Protein AF-A0A5J9T141-F1 (afdb_monomer)

Radius of gyration: 22.14 Å; Cα contacts (8 Å, |Δi|>4): 37; chains: 1; bounding box: 44×21×62 Å

InterPro domains:
  IPR026055 Fatty acyl-CoA reductase [PTHR11011] (2-103)
  IPR033640 Fatty acyl-CoA reductase, C-terminal [PF03015] (5-103)
  IPR033640 Fatty acyl-CoA reductase, C-terminal [cd09071] (3-101)

Structure (mmCIF, N/CA/C/O backbone):
data_AF-A0A5J9T141-F1
#
_entry.id   AF-A0A5J9T141-F1
#
loop_
_atom_site.group_PDB
_atom_site.id
_atom_site.type_symbol
_atom_site.label_atom_id
_atom_site.label_alt_id
_atom_s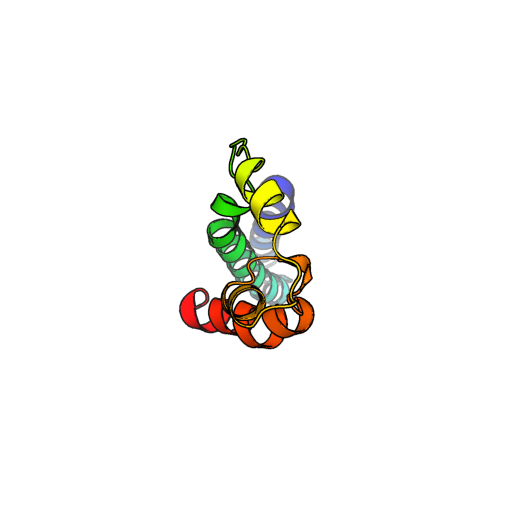ite.label_comp_id
_atom_site.label_asym_id
_atom_site.label_entity_id
_atom_site.label_seq_id
_atom_site.pdbx_PDB_ins_code
_atom_site.Cartn_x
_atom_site.Cartn_y
_atom_site.Cartn_z
_atom_site.occupancy
_atom_site.B_iso_or_equiv
_atom_site.auth_seq_id
_atom_site.auth_comp_id
_atom_site.auth_asym_id
_atom_site.auth_atom_id
_atom_site.pdbx_PDB_model_num
ATOM 1 N N . MET A 1 1 ? 12.930 2.093 -5.731 1.00 73.50 1 MET A N 1
ATOM 2 C CA . MET A 1 1 ? 12.137 2.076 -6.981 1.00 73.50 1 MET A CA 1
ATOM 3 C C . MET A 1 1 ? 12.825 2.757 -8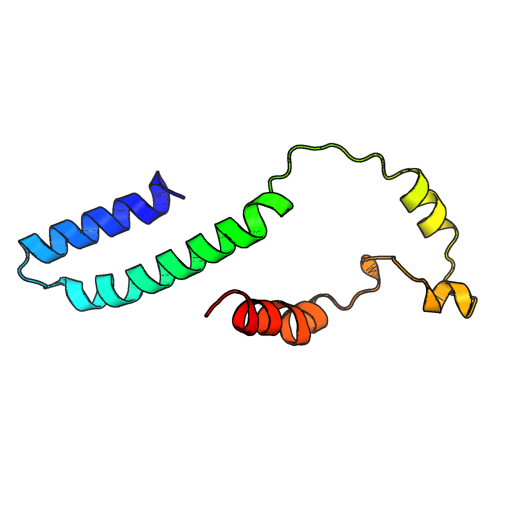.155 1.00 73.50 1 MET A C 1
ATOM 5 O O . MET A 1 1 ? 12.929 2.145 -9.209 1.00 73.50 1 MET A O 1
ATOM 9 N N . LEU A 1 2 ? 13.304 3.994 -7.995 1.00 74.38 2 LEU A N 1
ATOM 10 C CA . LEU A 1 2 ? 13.862 4.766 -9.110 1.00 74.38 2 LEU A CA 1
ATOM 11 C C . LEU A 1 2 ? 15.124 4.116 -9.712 1.00 74.38 2 LEU A C 1
ATOM 13 O O . LEU A 1 2 ? 15.188 3.895 -10.917 1.00 74.38 2 LEU A O 1
ATOM 17 N N . LEU A 1 3 ? 16.068 3.700 -8.864 1.00 75.81 3 LEU A N 1
ATOM 18 C CA . LEU A 1 3 ? 17.287 3.007 -9.303 1.00 75.81 3 LEU A CA 1
ATOM 19 C C . LEU A 1 3 ? 17.034 1.594 -9.846 1.00 75.81 3 LEU A C 1
ATOM 21 O O . LEU A 1 3 ? 17.703 1.160 -10.773 1.00 75.81 3 LEU A O 1
ATOM 25 N N . THR A 1 4 ? 16.070 0.877 -9.271 1.00 83.00 4 THR A N 1
ATOM 26 C CA . THR A 1 4 ? 15.869 -0.555 -9.534 1.00 83.00 4 THR A CA 1
ATOM 27 C C . THR A 1 4 ? 14.901 -0.841 -10.677 1.00 83.00 4 THR A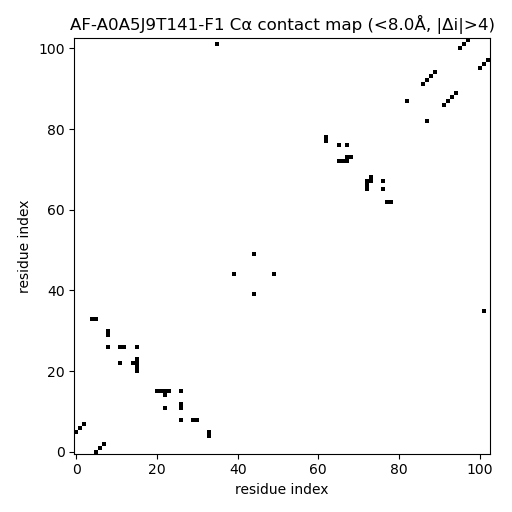 C 1
ATOM 29 O O . THR A 1 4 ? 15.014 -1.883 -11.305 1.00 83.00 4 THR A O 1
ATOM 32 N N . TYR A 1 5 ? 13.947 0.056 -10.949 1.00 83.12 5 TYR A N 1
ATOM 33 C CA . TYR A 1 5 ? 12.887 -0.180 -11.938 1.00 83.12 5 TYR A CA 1
ATOM 34 C C . TYR A 1 5 ? 12.807 0.917 -12.998 1.00 83.12 5 TYR A C 1
ATOM 36 O O . TYR A 1 5 ? 12.652 0.602 -14.174 1.00 83.12 5 TYR A O 1
ATOM 44 N N . LYS A 1 6 ? 12.968 2.194 -12.620 1.00 90.69 6 LYS A N 1
ATOM 45 C CA . LYS A 1 6 ? 12.914 3.298 -13.590 1.00 90.69 6 LYS A CA 1
ATOM 46 C C . LYS A 1 6 ? 14.148 3.317 -14.489 1.00 90.69 6 LYS A C 1
ATOM 48 O O . LYS A 1 6 ? 14.007 3.337 -15.704 1.00 90.69 6 LYS A O 1
ATOM 53 N N . LEU A 1 7 ? 15.350 3.266 -13.905 1.00 92.00 7 LEU A N 1
ATOM 54 C CA . LEU A 1 7 ? 16.599 3.315 -14.677 1.00 92.00 7 LEU A CA 1
ATOM 55 C C . LEU A 1 7 ? 16.705 2.196 -15.730 1.00 92.00 7 LEU A C 1
ATOM 57 O O . LEU A 1 7 ? 16.952 2.528 -16.887 1.00 92.00 7 LEU A O 1
ATOM 61 N N . PRO A 1 8 ? 16.469 0.906 -15.412 1.00 92.69 8 PRO A N 1
ATOM 62 C CA . PRO A 1 8 ? 16.507 -0.143 -16.432 1.00 92.69 8 PRO A CA 1
ATOM 63 C C . PRO A 1 8 ? 15.462 0.042 -17.541 1.00 92.69 8 PRO A C 1
ATOM 65 O O . PRO A 1 8 ? 15.750 -0.255 -18.698 1.00 92.69 8 PRO A O 1
ATOM 68 N N . LEU A 1 9 ? 14.268 0.551 -17.212 1.00 93.44 9 LEU A N 1
ATOM 69 C CA . LEU A 1 9 ? 13.210 0.811 -18.193 1.00 93.44 9 LEU A CA 1
ATOM 70 C C . LEU A 1 9 ? 13.589 1.941 -19.164 1.00 93.44 9 LEU A C 1
ATOM 72 O O . LEU A 1 9 ? 13.341 1.822 -20.363 1.00 93.44 9 LEU A O 1
ATOM 76 N N . GLU A 1 10 ? 14.222 3.005 -18.668 1.00 93.94 10 GLU A N 1
ATOM 77 C CA . GLU A 1 10 ? 14.733 4.102 -19.503 1.00 93.94 10 GLU A CA 1
ATOM 78 C C . GLU A 1 10 ? 15.913 3.648 -20.373 1.00 93.94 10 GLU A C 1
ATOM 80 O O . GLU A 1 10 ? 15.971 3.964 -21.560 1.00 93.94 10 GLU A O 1
ATOM 85 N N . ILE A 1 11 ? 16.822 2.832 -19.828 1.00 94.75 11 ILE A N 1
ATOM 86 C CA . ILE A 1 11 ? 17.906 2.221 -20.614 1.00 94.75 11 ILE A CA 1
ATOM 87 C C . ILE A 1 11 ? 17.320 1.356 -21.736 1.00 94.75 11 ILE A C 1
ATOM 89 O O . ILE A 1 11 ? 17.749 1.470 -22.882 1.00 94.75 11 ILE A O 1
ATOM 93 N N . LEU A 1 12 ? 16.304 0.537 -21.439 1.00 94.38 12 LEU A N 1
ATOM 94 C CA . LEU A 1 12 ? 15.609 -0.267 -22.444 1.00 94.38 12 LEU A CA 1
ATOM 95 C C . LEU A 1 12 ? 14.974 0.607 -23.534 1.00 94.38 12 LEU A C 1
ATOM 97 O O . LEU A 1 12 ? 15.038 0.250 -24.708 1.00 94.38 12 LEU A O 1
ATOM 101 N N . HIS A 1 13 ? 14.390 1.750 -23.168 1.00 94.69 13 HIS A N 1
ATOM 102 C CA . HIS A 1 13 ? 13.830 2.698 -24.130 1.00 94.69 13 HIS A CA 1
ATOM 103 C C . HIS A 1 13 ? 14.899 3.242 -25.085 1.00 94.69 13 HIS A C 1
ATOM 105 O O . HIS A 1 13 ? 14.717 3.210 -26.302 1.00 94.69 13 HIS A O 1
ATOM 111 N N . LEU A 1 14 ? 16.040 3.678 -24.545 1.00 95.88 14 LEU A N 1
ATOM 112 C CA . LEU A 1 14 ? 17.159 4.200 -25.331 1.00 95.88 14 LEU A CA 1
ATOM 113 C C . LEU A 1 14 ? 17.751 3.133 -26.259 1.00 95.88 14 LEU A C 1
ATOM 115 O O . LEU A 1 14 ? 17.924 3.377 -27.451 1.00 95.88 14 LEU A O 1
ATOM 119 N N . VAL A 1 15 ? 18.003 1.929 -25.739 1.00 95.06 15 VAL A N 1
ATOM 120 C CA . VAL A 1 15 ? 18.504 0.796 -26.533 1.00 95.06 15 VAL A CA 1
ATOM 121 C C . VAL A 1 15 ? 17.510 0.421 -27.634 1.00 95.06 15 VAL A C 1
ATOM 123 O O . VAL A 1 15 ? 17.919 0.143 -28.759 1.00 95.06 15 VAL A O 1
ATOM 126 N N . ASN A 1 16 ? 16.205 0.464 -27.353 1.00 94.38 16 ASN A N 1
ATOM 127 C CA . ASN A 1 16 ? 15.175 0.225 -28.357 1.00 94.38 16 ASN A CA 1
ATOM 128 C C . ASN A 1 16 ? 15.232 1.239 -29.510 1.00 94.38 16 ASN A C 1
ATOM 130 O O . ASN A 1 16 ? 15.131 0.843 -30.668 1.00 94.38 16 ASN A O 1
ATOM 134 N N . LEU A 1 17 ? 15.412 2.529 -29.205 1.00 93.25 17 LEU A N 1
ATOM 135 C CA . LEU A 1 17 ? 15.539 3.583 -30.217 1.00 93.25 17 LEU A CA 1
ATOM 136 C C . LEU A 1 17 ? 16.803 3.403 -31.070 1.00 93.25 17 LEU A C 1
ATOM 138 O O . LEU A 1 17 ? 16.734 3.510 -32.292 1.00 93.25 17 LEU A O 1
ATOM 142 N N . LEU A 1 18 ? 17.935 3.075 -30.437 1.00 95.06 18 LEU A N 1
ATOM 143 C CA . LEU A 1 18 ? 19.211 2.837 -31.122 1.00 95.06 18 LEU A CA 1
ATOM 144 C C . LEU A 1 18 ? 19.174 1.607 -32.039 1.00 95.06 18 LEU A C 1
ATOM 146 O O . LEU A 1 18 ? 19.833 1.592 -33.073 1.00 95.06 18 LEU A O 1
ATOM 150 N N . LEU A 1 19 ? 18.392 0.588 -31.678 1.00 93.94 19 LEU A N 1
ATOM 151 C CA . LEU A 1 19 ? 18.242 -0.657 -32.436 1.00 93.94 19 LEU A CA 1
ATOM 152 C C . LEU A 1 19 ? 16.978 -0.672 -33.307 1.00 93.94 19 LEU A C 1
ATOM 154 O O . LEU A 1 19 ? 16.378 -1.727 -33.515 1.00 93.94 19 LEU A O 1
ATOM 158 N N . CYS A 1 20 ? 16.546 0.499 -33.786 1.00 92.44 20 CYS A N 1
ATOM 159 C CA . CYS A 1 20 ? 15.428 0.665 -34.722 1.00 92.44 20 CYS A CA 1
ATOM 160 C C . CYS A 1 20 ? 14.133 -0.056 -34.299 1.00 92.44 20 CYS A C 1
ATOM 162 O O . CYS A 1 20 ? 13.382 -0.555 -35.135 1.00 92.44 20 CYS A O 1
ATOM 164 N N . GLY A 1 21 ? 13.854 -0.115 -32.998 1.00 91.00 21 GLY A N 1
ATOM 165 C CA . GLY A 1 21 ? 12.611 -0.664 -32.473 1.00 91.00 21 GLY A CA 1
ATOM 166 C C . GLY A 1 21 ? 12.625 -2.160 -32.144 1.00 91.00 21 GLY A C 1
ATOM 167 O O . GLY A 1 21 ? 11.552 -2.692 -31.844 1.00 91.00 21 GLY A O 1
ATOM 168 N N . LEU A 1 22 ? 13.784 -2.833 -32.143 1.00 92.81 22 LEU A N 1
ATOM 169 C CA . LEU A 1 22 ? 13.913 -4.274 -31.855 1.00 92.81 22 LEU A CA 1
ATOM 170 C C . LEU A 1 22 ? 13.213 -4.722 -30.554 1.00 92.81 22 LEU A C 1
ATOM 172 O O . LEU A 1 22 ? 12.649 -5.812 -30.484 1.00 92.81 22 LEU A O 1
ATOM 176 N N . PHE A 1 23 ? 13.209 -3.872 -29.529 1.00 93.12 23 PHE A N 1
ATOM 177 C CA . PHE A 1 23 ? 12.629 -4.143 -28.213 1.00 93.12 23 PHE A CA 1
ATOM 178 C C . PHE A 1 23 ? 11.285 -3.442 -27.975 1.00 93.12 23 PHE A C 1
ATOM 180 O O . PHE A 1 23 ? 10.798 -3.414 -26.843 1.00 93.12 23 PHE A O 1
ATOM 187 N N . SER A 1 24 ? 10.646 -2.902 -29.018 1.00 93.06 24 SER A N 1
ATOM 188 C CA . SER A 1 24 ? 9.444 -2.070 -28.865 1.00 93.06 24 SER A CA 1
ATOM 189 C C . SER A 1 24 ? 8.316 -2.833 -28.187 1.00 93.06 24 SER A C 1
ATOM 191 O O . SER A 1 24 ? 7.627 -2.285 -27.335 1.00 93.06 24 SER A O 1
ATOM 193 N N . ARG A 1 25 ? 8.169 -4.128 -28.495 1.00 94.50 25 ARG A N 1
ATOM 194 C CA . ARG A 1 25 ? 7.181 -4.996 -27.844 1.00 94.50 25 ARG A CA 1
ATOM 195 C C . ARG A 1 25 ? 7.418 -5.114 -26.337 1.00 94.50 25 ARG A C 1
ATOM 197 O O . ARG A 1 25 ? 6.466 -5.005 -25.574 1.00 94.50 25 ARG A O 1
ATOM 204 N N . LEU A 1 26 ? 8.667 -5.316 -25.917 1.00 93.56 26 LEU A N 1
ATOM 205 C CA . LEU A 1 26 ? 9.017 -5.445 -24.502 1.00 93.56 26 LEU A CA 1
ATOM 206 C C . LEU A 1 26 ? 8.817 -4.116 -23.768 1.00 93.56 26 LEU A C 1
ATOM 208 O O . LEU A 1 26 ? 8.194 -4.087 -22.712 1.00 93.56 26 LEU A O 1
ATOM 212 N N . TYR A 1 27 ? 9.285 -3.007 -24.342 1.00 93.75 27 TYR A N 1
ATOM 213 C CA . TYR A 1 27 ? 9.091 -1.685 -23.750 1.00 93.75 27 TYR A CA 1
ATOM 214 C C . TYR A 1 27 ? 7.601 -1.331 -23.611 1.00 93.75 27 TYR A C 1
ATOM 216 O O . TYR A 1 27 ? 7.169 -0.886 -22.547 1.00 93.75 27 TYR A O 1
ATOM 224 N N . ASN A 1 28 ? 6.805 -1.582 -24.654 1.00 94.31 28 ASN A N 1
ATOM 225 C CA . ASN A 1 28 ? 5.371 -1.294 -24.654 1.00 94.31 28 ASN A CA 1
ATOM 226 C C . ASN A 1 28 ? 4.575 -2.172 -23.675 1.00 94.31 28 ASN A C 1
ATOM 228 O O . ASN A 1 28 ? 3.522 -1.739 -23.221 1.00 94.31 28 ASN A O 1
ATOM 232 N N . ASP A 1 29 ? 5.069 -3.359 -23.313 1.00 95.12 29 ASP A N 1
ATOM 233 C CA . ASP A 1 29 ? 4.477 -4.189 -22.254 1.00 95.12 29 ASP A CA 1
ATOM 234 C C . ASP A 1 29 ? 4.907 -3.730 -20.847 1.00 95.12 29 ASP A C 1
ATOM 236 O O . ASP A 1 29 ? 4.093 -3.653 -19.924 1.00 95.12 29 ASP A O 1
ATOM 240 N N . MET A 1 30 ? 6.183 -3.373 -20.673 1.00 93.50 30 MET A N 1
ATOM 241 C CA . MET A 1 30 ? 6.754 -3.040 -19.363 1.00 93.50 30 MET A CA 1
ATOM 242 C C . MET A 1 30 ? 6.394 -1.629 -18.881 1.00 93.50 30 MET A C 1
ATOM 244 O O . MET A 1 30 ? 6.157 -1.430 -17.690 1.00 93.50 30 MET A O 1
ATOM 248 N N . ASN A 1 31 ? 6.329 -0.642 -19.779 1.00 93.44 31 ASN A N 1
ATOM 249 C CA . ASN A 1 31 ? 6.086 0.755 -19.412 1.00 93.44 31 ASN A CA 1
ATOM 250 C C . ASN A 1 31 ? 4.698 0.987 -18.768 1.00 93.44 31 ASN A C 1
ATOM 252 O O . ASN A 1 31 ? 4.641 1.606 -17.702 1.00 93.44 31 ASN A O 1
ATOM 256 N N . PRO A 1 32 ? 3.578 0.461 -19.308 1.00 92.88 32 PRO A N 1
ATOM 257 C CA . PRO A 1 32 ? 2.274 0.566 -18.650 1.00 92.88 32 PRO A CA 1
ATOM 258 C C . PRO A 1 32 ? 2.237 -0.129 -17.282 1.00 92.88 32 PRO A C 1
ATOM 260 O O . PRO A 1 32 ? 1.709 0.438 -16.327 1.00 92.88 32 PRO A O 1
ATOM 263 N N . LYS A 1 33 ? 2.851 -1.316 -17.156 1.00 91.94 33 LYS A N 1
ATOM 264 C CA . LYS A 1 33 ? 2.946 -2.052 -15.881 1.00 91.94 33 LYS A CA 1
ATOM 265 C C . LYS A 1 33 ? 3.722 -1.260 -14.833 1.00 91.94 33 LYS A C 1
ATOM 267 O O . LYS A 1 33 ? 3.272 -1.143 -13.697 1.00 91.94 33 LYS A O 1
ATOM 272 N N . TYR A 1 34 ? 4.853 -0.669 -15.216 1.00 93.06 34 TYR A N 1
ATOM 273 C CA . TYR A 1 34 ? 5.625 0.207 -14.338 1.00 93.06 34 TYR A CA 1
ATOM 274 C C . TYR A 1 34 ? 4.787 1.399 -13.859 1.00 93.06 34 TYR A C 1
ATOM 276 O O . TYR A 1 34 ? 4.725 1.650 -12.657 1.00 93.06 34 TYR A O 1
ATOM 284 N N . LYS A 1 35 ? 4.097 2.098 -14.773 1.00 91.69 35 LYS A N 1
ATOM 285 C CA . LYS A 1 35 ? 3.218 3.226 -14.419 1.00 91.69 35 LYS A CA 1
ATOM 286 C C . LYS A 1 35 ? 2.122 2.813 -13.439 1.00 91.69 35 LYS A C 1
ATOM 288 O O . LYS A 1 35 ? 1.891 3.522 -12.466 1.00 91.69 35 LYS A O 1
ATOM 293 N N . PHE A 1 36 ? 1.501 1.657 -13.659 1.00 89.88 36 PHE A N 1
ATOM 294 C CA . PHE A 1 36 ? 0.489 1.115 -12.758 1.00 89.88 36 PHE A CA 1
ATOM 295 C C . PHE A 1 36 ? 1.044 0.857 -11.349 1.00 89.88 36 PHE A C 1
ATOM 297 O O . PHE A 1 36 ? 0.460 1.315 -10.371 1.00 89.88 36 PHE A O 1
ATOM 304 N N . VAL A 1 37 ? 2.200 0.192 -11.224 1.00 89.94 37 VAL A N 1
ATOM 305 C CA . VAL A 1 37 ? 2.811 -0.054 -9.904 1.00 89.94 37 VAL A CA 1
ATOM 306 C C . VAL A 1 37 ? 3.214 1.257 -9.224 1.00 89.94 37 VAL A C 1
ATOM 308 O O . VAL A 1 37 ? 3.005 1.395 -8.023 1.00 89.94 37 VAL A O 1
ATOM 311 N N . MET A 1 38 ? 3.750 2.232 -9.965 1.00 90.88 38 MET A N 1
ATOM 312 C CA . MET A 1 38 ? 4.075 3.548 -9.398 1.00 90.88 38 MET A CA 1
ATOM 313 C C . MET A 1 38 ? 2.837 4.255 -8.847 1.00 90.88 38 MET A C 1
ATOM 315 O O . MET A 1 38 ? 2.885 4.768 -7.736 1.00 90.88 38 MET A O 1
ATOM 319 N N . HIS A 1 39 ? 1.721 4.208 -9.573 1.00 90.31 39 HIS A N 1
ATOM 320 C CA . HIS A 1 39 ? 0.457 4.777 -9.110 1.00 90.31 39 HIS A CA 1
ATOM 321 C C . HIS A 1 39 ? -0.034 4.121 -7.815 1.00 90.31 39 HIS A C 1
ATOM 323 O O . HIS A 1 39 ? -0.446 4.809 -6.885 1.00 90.31 39 HIS A O 1
ATOM 329 N N . LEU A 1 40 ? 0.074 2.792 -7.700 1.00 89.00 40 LEU A N 1
ATOM 330 C CA . LEU A 1 40 ? -0.225 2.101 -6.441 1.00 89.00 40 LEU A CA 1
ATOM 331 C C . LEU A 1 40 ? 0.705 2.554 -5.309 1.00 89.00 40 LEU A C 1
ATOM 333 O O . LEU A 1 40 ? 0.256 2.724 -4.179 1.00 89.00 40 LEU A O 1
ATOM 337 N N . VAL A 1 41 ? 1.989 2.776 -5.590 1.00 89.75 41 VAL A N 1
ATOM 338 C CA . VAL A 1 41 ? 2.935 3.287 -4.589 1.00 89.75 41 VAL A CA 1
ATOM 339 C C . VAL A 1 41 ? 2.573 4.697 -4.137 1.00 89.75 41 VAL A C 1
ATOM 341 O O . VAL A 1 41 ? 2.673 4.970 -2.946 1.00 89.75 41 VAL A O 1
ATOM 344 N N . ASP A 1 42 ? 2.094 5.562 -5.025 1.00 89.12 42 ASP A N 1
ATOM 345 C CA . ASP A 1 42 ? 1.641 6.905 -4.648 1.00 89.12 42 ASP A CA 1
ATOM 346 C C . ASP A 1 42 ? 0.362 6.855 -3.793 1.00 89.12 42 ASP A C 1
ATOM 348 O O . ASP A 1 42 ? 0.232 7.599 -2.821 1.00 89.12 42 ASP A O 1
ATOM 352 N N . VAL A 1 43 ? -0.553 5.929 -4.100 1.00 90.12 43 VAL A N 1
ATOM 353 C CA . VAL A 1 43 ? -1.784 5.696 -3.326 1.00 90.12 43 VAL A CA 1
ATOM 354 C C . VAL A 1 43 ? -1.484 5.138 -1.933 1.00 90.12 43 VAL A C 1
ATOM 356 O O . VAL A 1 43 ? -2.004 5.645 -0.941 1.00 90.12 43 VAL A O 1
ATOM 359 N N . TYR A 1 44 ? -0.673 4.083 -1.837 1.00 90.25 44 TYR A N 1
ATOM 360 C CA . TYR A 1 44 ? -0.434 3.374 -0.574 1.00 90.25 44 TYR A CA 1
ATOM 361 C C .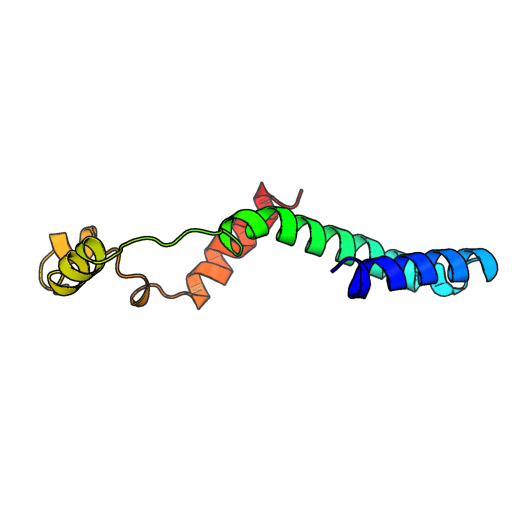 TYR A 1 44 ? 0.735 3.930 0.232 1.00 90.25 44 TYR A C 1
ATOM 363 O O . TYR A 1 44 ? 0.799 3.725 1.444 1.00 90.25 44 TYR A O 1
ATOM 371 N N . GLY A 1 45 ? 1.661 4.632 -0.416 1.00 91.25 45 GLY A N 1
ATOM 372 C CA . GLY A 1 45 ? 2.885 5.148 0.185 1.00 91.25 45 GLY A CA 1
ATOM 373 C C . GLY A 1 45 ? 2.652 5.967 1.458 1.00 91.25 45 GLY A C 1
ATOM 374 O O . GLY A 1 45 ? 3.305 5.676 2.462 1.00 91.25 45 GLY A O 1
ATOM 375 N N . PRO A 1 46 ? 1.699 6.920 1.481 1.00 89.25 46 PRO A N 1
ATOM 376 C CA . PRO A 1 46 ? 1.391 7.700 2.677 1.00 89.25 46 PRO A CA 1
ATOM 377 C C . PRO A 1 46 ? 0.948 6.855 3.873 1.00 89.25 46 PRO A C 1
ATOM 379 O O . PRO A 1 46 ? 1.217 7.239 5.004 1.00 89.25 46 PRO A O 1
ATOM 382 N N . PHE A 1 47 ? 0.299 5.711 3.635 1.00 86.81 47 PHE A N 1
ATOM 383 C CA . PHE A 1 47 ? -0.187 4.817 4.688 1.00 86.81 47 PHE A CA 1
ATOM 384 C C . PHE A 1 47 ? 0.884 3.813 5.130 1.00 86.81 47 PHE A C 1
ATOM 386 O O . PHE A 1 47 ? 1.014 3.532 6.316 1.00 86.81 47 PHE A O 1
ATOM 393 N N . ALA A 1 48 ? 1.671 3.289 4.187 1.00 87.06 48 ALA A N 1
ATOM 394 C CA . ALA A 1 48 ? 2.696 2.282 4.459 1.00 87.06 48 ALA A CA 1
ATOM 395 C C . ALA A 1 48 ? 3.983 2.869 5.062 1.00 87.06 48 ALA A C 1
ATOM 397 O O . ALA A 1 48 ? 4.664 2.200 5.835 1.00 87.06 48 ALA A O 1
ATOM 398 N N . PHE A 1 49 ? 4.330 4.112 4.710 1.00 85.56 49 PHE A N 1
ATOM 399 C CA . PHE A 1 49 ? 5.577 4.768 5.125 1.00 85.56 49 PHE A CA 1
ATOM 400 C C . PHE A 1 49 ? 5.343 5.974 6.038 1.00 85.56 49 PHE A C 1
ATOM 402 O O . PHE A 1 49 ? 6.200 6.858 6.140 1.00 85.56 49 PHE A O 1
ATOM 409 N N . PHE A 1 50 ? 4.192 6.023 6.711 1.00 86.12 50 PHE A N 1
ATOM 410 C CA . PHE A 1 50 ? 3.900 7.092 7.652 1.00 86.12 50 PHE A CA 1
ATOM 411 C C . PHE A 1 50 ? 4.882 7.057 8.829 1.00 86.12 50 PHE A C 1
ATOM 413 O O . PHE A 1 50 ? 5.002 6.056 9.534 1.00 86.12 50 PHE A O 1
ATOM 420 N N . ARG A 1 51 ? 5.598 8.162 9.058 1.00 85.50 51 ARG A N 1
ATOM 421 C CA . ARG A 1 51 ? 6.516 8.297 10.196 1.00 85.50 51 ARG A CA 1
ATOM 422 C C . ARG A 1 51 ? 5.773 8.838 11.409 1.00 85.50 51 ARG A C 1
ATOM 424 O O . ARG A 1 51 ? 5.922 10.007 11.756 1.00 85.50 51 ARG A O 1
ATOM 431 N N . ALA A 1 52 ? 5.004 7.978 12.061 1.00 85.25 52 ALA A N 1
ATOM 432 C CA . ALA A 1 52 ? 4.493 8.261 13.393 1.00 85.25 52 ALA A CA 1
ATOM 433 C C . ALA A 1 52 ? 4.509 7.026 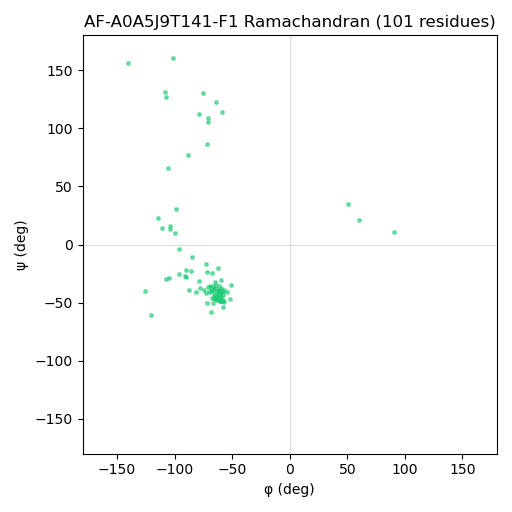14.280 1.00 85.25 52 ALA A C 1
ATOM 435 O O . ALA A 1 52 ? 4.482 5.891 13.809 1.00 85.25 52 ALA A O 1
ATOM 436 N N . CYS A 1 53 ? 4.537 7.294 15.579 1.00 88.31 53 CYS A N 1
ATOM 437 C CA . CYS A 1 53 ? 4.263 6.319 16.613 1.00 88.31 53 CYS A CA 1
ATOM 438 C C . CYS A 1 53 ? 2.894 6.663 17.198 1.00 88.31 53 CYS A C 1
ATOM 440 O O . CYS A 1 53 ? 2.666 7.813 17.580 1.00 88.31 53 CYS A O 1
ATOM 442 N N . TYR A 1 54 ? 1.996 5.688 17.236 1.00 88.44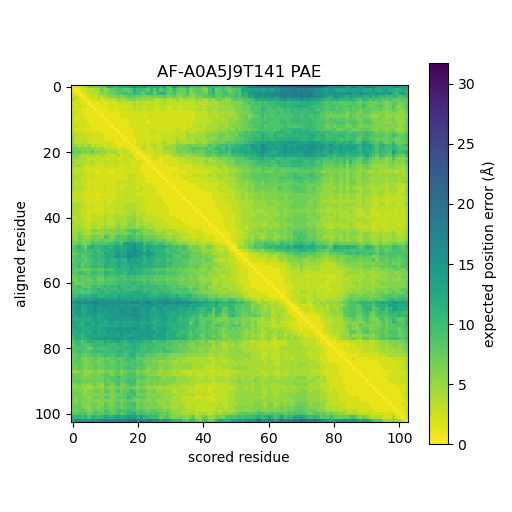 54 TYR A N 1
ATOM 443 C CA . TYR A 1 54 ? 0.685 5.830 17.851 1.00 88.44 54 TYR A CA 1
ATOM 444 C C . TYR A 1 54 ? 0.671 5.022 19.145 1.00 88.44 54 TYR A C 1
ATOM 446 O O . TYR A 1 54 ? 1.071 3.861 19.138 1.00 88.44 54 TYR A O 1
ATOM 454 N N . ASP A 1 55 ? 0.219 5.634 20.240 1.00 94.50 55 ASP A N 1
ATOM 455 C CA . ASP A 1 55 ? -0.092 4.900 21.467 1.00 94.50 55 ASP A CA 1
ATOM 456 C C . ASP A 1 55 ? -1.462 4.235 21.307 1.00 94.50 55 ASP A C 1
ATOM 458 O O . ASP A 1 55 ? -2.494 4.906 21.219 1.00 94.50 55 ASP A O 1
ATOM 462 N N . ASP A 1 56 ? -1.464 2.909 21.242 1.00 93.12 56 ASP A N 1
ATOM 463 C CA . ASP A 1 56 ? -2.654 2.082 21.093 1.00 93.12 56 ASP A CA 1
ATOM 464 C C . ASP A 1 56 ? -3.127 1.472 22.423 1.00 93.12 56 ASP A C 1
ATOM 466 O O . ASP A 1 56 ? -4.071 0.682 22.434 1.00 93.12 56 ASP A O 1
ATOM 470 N N . MET A 1 57 ? -2.573 1.880 23.574 1.00 96.00 57 MET A N 1
ATOM 471 C CA . MET A 1 57 ? -2.888 1.282 24.877 1.00 96.00 57 MET A CA 1
ATOM 472 C C . MET A 1 57 ? -4.392 1.279 25.196 1.00 96.00 57 MET A C 1
ATOM 474 O O . MET A 1 57 ? -4.921 0.302 25.731 1.00 96.00 57 MET A O 1
ATOM 478 N N . ASN A 1 58 ? -5.111 2.361 24.885 1.00 94.00 58 ASN A N 1
ATOM 479 C CA . ASN A 1 58 ? -6.561 2.422 25.106 1.00 94.00 58 ASN A CA 1
ATOM 480 C C . ASN A 1 58 ? -7.335 1.524 24.135 1.00 94.00 58 ASN A C 1
ATOM 482 O O . ASN A 1 58 ? -8.324 0.911 24.541 1.00 94.00 58 ASN A O 1
ATOM 486 N N . LEU A 1 59 ? -6.873 1.421 22.886 1.00 91.06 59 LEU A N 1
ATOM 487 C CA . LEU A 1 59 ? -7.461 0.543 21.881 1.00 91.06 59 LEU A CA 1
ATOM 488 C C . LEU A 1 59 ? -7.290 -0.922 22.295 1.00 91.06 59 LEU A C 1
ATOM 490 O O . LEU A 1 59 ? -8.264 -1.667 22.311 1.00 91.06 59 LEU A O 1
ATOM 494 N N . GLU A 1 60 ? -6.096 -1.309 22.743 1.00 91.62 60 GLU A N 1
ATOM 495 C CA . GLU A 1 60 ? -5.794 -2.658 23.225 1.00 91.62 60 GLU A CA 1
ATOM 496 C C . GLU A 1 60 ? -6.555 -3.014 24.507 1.00 91.62 60 GLU A C 1
ATOM 498 O O . GLU A 1 60 ? -7.067 -4.130 24.650 1.00 91.62 60 GLU A O 1
ATOM 503 N N . ARG A 1 61 ? -6.713 -2.058 25.432 1.00 92.25 61 ARG A N 1
ATOM 504 C CA . ARG A 1 61 ? -7.579 -2.226 26.611 1.00 92.25 61 ARG A CA 1
ATOM 505 C C . ARG A 1 61 ? -9.034 -2.444 26.216 1.00 92.25 61 ARG A C 1
ATOM 507 O O . ARG A 1 61 ? -9.685 -3.307 26.802 1.00 92.25 61 ARG A O 1
ATOM 514 N N . LEU A 1 62 ? -9.549 -1.675 25.255 1.00 89.94 62 LEU A N 1
ATOM 515 C CA . LEU A 1 62 ? -10.919 -1.830 24.770 1.00 89.94 62 LEU A CA 1
ATOM 516 C C . LEU A 1 62 ? -11.087 -3.184 24.064 1.00 89.94 62 LEU A C 1
ATOM 518 O O . LEU A 1 62 ? -11.995 -3.937 24.409 1.00 89.94 62 LEU A O 1
ATOM 522 N N . ARG A 1 63 ? -10.146 -3.550 23.184 1.00 88.62 63 ARG A N 1
ATOM 523 C CA . ARG A 1 63 ? -10.105 -4.842 22.484 1.00 88.62 63 ARG A CA 1
ATOM 524 C C . ARG A 1 63 ? -10.074 -6.022 23.455 1.00 88.62 63 ARG A C 1
ATOM 526 O O . ARG A 1 63 ? -10.726 -7.028 23.218 1.00 88.62 63 ARG A O 1
ATOM 533 N N . SER A 1 64 ? -9.344 -5.903 24.563 1.00 87.50 64 SER A N 1
ATOM 534 C CA . SER A 1 64 ? -9.245 -6.960 25.581 1.00 87.50 64 SER A CA 1
ATOM 535 C C . SER A 1 64 ? -10.524 -7.132 26.406 1.00 87.50 64 SER A C 1
ATOM 537 O O . SER A 1 64 ? -10.740 -8.198 26.977 1.00 87.50 64 SER A O 1
ATOM 539 N N . LYS A 1 65 ? -11.367 -6.095 26.491 1.00 88.44 65 LYS A N 1
ATOM 540 C CA . LYS A 1 65 ? -12.669 -6.158 27.173 1.00 88.44 65 LYS A CA 1
ATOM 541 C C . LYS A 1 65 ? -13.786 -6.676 26.271 1.00 88.44 65 LYS A C 1
ATOM 543 O O . LYS A 1 65 ? -14.775 -7.178 26.792 1.00 88.44 65 LYS A O 1
ATOM 548 N N . MET A 1 66 ? -13.628 -6.563 24.955 1.00 86.19 66 MET A N 1
ATOM 549 C CA . MET A 1 66 ? -14.563 -7.106 23.975 1.00 86.19 66 MET A CA 1
ATOM 550 C C . MET A 1 66 ? -14.460 -8.630 23.968 1.00 86.19 66 MET A C 1
ATOM 552 O O . MET A 1 66 ? -13.491 -9.208 23.482 1.00 86.19 66 MET A O 1
ATOM 556 N N . THR A 1 67 ? -15.455 -9.296 24.549 1.00 84.44 67 THR A N 1
ATOM 557 C CA . THR A 1 67 ? -15.433 -10.758 24.714 1.00 84.44 67 THR A CA 1
ATOM 558 C C . THR A 1 67 ? -16.174 -11.496 23.605 1.00 84.44 67 THR A C 1
ATOM 560 O O . THR A 1 67 ? -16.167 -12.726 23.592 1.00 84.44 67 THR A O 1
ATOM 563 N N . MET A 1 68 ? -16.806 -10.757 22.684 1.00 85.06 68 MET A N 1
ATOM 564 C CA . MET A 1 68 ? -17.668 -11.276 21.612 1.00 85.06 68 MET A CA 1
ATOM 565 C C . MET A 1 68 ? -18.884 -12.060 22.133 1.00 85.06 68 MET A C 1
ATOM 567 O O . MET A 1 68 ? -19.470 -12.869 21.410 1.00 85.06 68 MET A O 1
ATOM 571 N N . LYS A 1 69 ? -19.272 -11.828 23.396 1.00 86.75 69 LYS A N 1
ATOM 572 C CA . LYS A 1 69 ? -20.364 -12.549 24.074 1.00 86.75 69 LYS A CA 1
ATOM 573 C C . LYS A 1 69 ? -21.699 -11.817 24.026 1.00 86.75 69 LYS A C 1
ATOM 575 O O . LYS A 1 69 ? -22.734 -12.465 24.144 1.00 86.75 69 LYS A O 1
ATOM 580 N N . THR A 1 70 ? -21.683 -10.495 23.895 1.00 89.50 70 THR A N 1
ATOM 581 C CA . THR A 1 70 ? -22.895 -9.675 23.800 1.00 89.50 70 THR A CA 1
ATOM 582 C C . THR A 1 70 ? -23.161 -9.270 22.352 1.00 89.50 70 THR A C 1
ATOM 584 O O . THR A 1 70 ? -22.262 -9.302 21.507 1.00 89.50 70 THR A O 1
ATOM 587 N N . ALA A 1 71 ? -24.403 -8.886 22.055 1.00 90.00 71 ALA A N 1
ATOM 588 C CA . ALA A 1 71 ? -24.758 -8.375 20.734 1.00 90.00 71 ALA A CA 1
ATOM 589 C C . ALA A 1 71 ? -24.018 -7.062 20.430 1.00 90.00 71 ALA A C 1
ATOM 591 O O . ALA A 1 71 ? -23.595 -6.841 19.297 1.00 90.00 71 ALA A O 1
ATOM 592 N N . GLU A 1 72 ? -23.799 -6.220 21.443 1.00 87.38 72 GLU A N 1
ATOM 593 C CA . GLU A 1 72 ? -23.034 -4.982 21.307 1.00 87.38 72 GLU A CA 1
ATOM 594 C C . GLU A 1 72 ? -21.560 -5.254 20.984 1.00 87.38 72 GLU A C 1
ATOM 596 O O . GLU A 1 72 ? -21.013 -4.613 20.086 1.00 87.38 72 GLU A O 1
ATOM 601 N N . ASP A 1 73 ? -20.933 -6.230 21.656 1.00 87.12 73 ASP A N 1
ATOM 602 C CA . ASP A 1 73 ? -19.541 -6.622 21.395 1.00 87.12 73 ASP A CA 1
ATOM 603 C C . ASP A 1 73 ? -19.360 -7.058 19.935 1.00 87.12 73 ASP A C 1
ATOM 605 O O . ASP A 1 73 ? -18.367 -6.708 19.302 1.00 87.12 73 ASP A O 1
ATOM 609 N N . GLN A 1 74 ? -20.326 -7.806 19.394 1.00 86.06 74 GLN A N 1
ATOM 610 C CA . GLN A 1 74 ? -20.305 -8.278 18.009 1.00 86.06 74 GLN A CA 1
ATOM 611 C C . GLN A 1 74 ? -20.580 -7.146 17.014 1.00 86.06 74 GLN A C 1
ATOM 613 O O . GLN A 1 74 ? -19.909 -7.059 15.987 1.00 86.06 74 GLN A O 1
ATOM 618 N N . MET A 1 75 ? -21.538 -6.265 17.318 1.00 87.38 75 MET A N 1
ATOM 619 C CA . MET A 1 75 ? -21.922 -5.160 16.436 1.00 87.38 75 MET A CA 1
ATOM 620 C C . MET A 1 75 ? -20.809 -4.119 16.285 1.00 87.38 75 MET A C 1
ATOM 622 O O . MET A 1 75 ? -20.629 -3.567 15.203 1.00 87.38 75 MET A O 1
ATOM 626 N N . PHE A 1 76 ? -20.055 -3.861 17.354 1.00 84.44 76 PHE A N 1
ATOM 627 C CA . PHE A 1 76 ? -18.973 -2.876 17.367 1.00 84.44 76 PHE A CA 1
ATOM 628 C C . PHE A 1 76 ? -17.579 -3.502 17.319 1.00 84.44 76 PHE A C 1
ATOM 630 O O . PHE A 1 76 ? -16.601 -2.824 17.626 1.00 84.44 76 PHE A O 1
ATOM 637 N N . ASN A 1 77 ? -17.463 -4.777 16.946 1.00 85.25 77 ASN A N 1
ATOM 638 C CA . ASN A 1 77 ? -16.179 -5.456 16.884 1.00 85.25 77 ASN A CA 1
ATOM 639 C C . ASN A 1 77 ? -15.221 -4.747 15.909 1.00 85.25 77 ASN A C 1
ATOM 641 O O . ASN A 1 77 ? -15.433 -4.740 14.697 1.00 85.25 77 ASN A O 1
ATOM 645 N N . PHE A 1 78 ? -14.140 -4.189 16.449 1.00 83.81 78 PHE A N 1
ATOM 646 C CA . PHE A 1 78 ? -13.065 -3.561 15.680 1.00 83.81 78 PHE A CA 1
ATOM 647 C C . PHE A 1 78 ? -11.760 -4.371 15.735 1.00 83.81 78 PHE A C 1
ATOM 649 O O . PHE A 1 78 ? -10.710 -3.848 15.372 1.00 83.81 78 PHE A O 1
ATOM 656 N N . ASP A 1 79 ? -11.790 -5.633 16.187 1.00 87.88 79 ASP A N 1
ATOM 657 C CA . ASP A 1 79 ? -10.613 -6.502 16.192 1.00 87.88 79 ASP A CA 1
ATOM 658 C C . ASP A 1 79 ? -10.244 -6.922 14.755 1.00 87.88 79 ASP A C 1
ATOM 660 O O . ASP A 1 79 ? -10.931 -7.766 14.161 1.00 87.88 79 ASP A O 1
ATOM 664 N N . PRO A 1 80 ? -9.132 -6.408 14.190 1.00 87.75 80 PRO A N 1
ATOM 665 C CA . PRO A 1 80 ? -8.741 -6.702 12.814 1.00 87.75 80 PRO A CA 1
ATOM 666 C C . PRO A 1 80 ? -8.457 -8.191 12.587 1.00 87.75 80 PRO A C 1
ATOM 668 O O . PRO A 1 80 ? -8.505 -8.665 11.456 1.00 87.75 80 PRO A O 1
ATOM 671 N N . ARG A 1 81 ? -8.183 -8.965 13.642 1.00 87.62 81 ARG A N 1
ATOM 672 C CA . ARG A 1 81 ? -7.886 -10.403 13.540 1.00 87.62 81 ARG A CA 1
ATOM 673 C C . ARG A 1 81 ? -9.122 -11.242 13.228 1.00 87.62 81 ARG A C 1
ATOM 675 O O . ARG A 1 81 ? -8.986 -12.385 12.813 1.00 87.62 81 ARG A O 1
ATOM 682 N N . THR A 1 82 ? -10.313 -10.681 13.422 1.00 88.75 82 THR A N 1
ATOM 683 C CA . THR A 1 82 ? -11.585 -11.353 13.116 1.00 88.75 82 THR A CA 1
ATOM 684 C C . THR A 1 82 ? -12.003 -11.202 11.652 1.00 88.75 82 THR A C 1
ATOM 686 O O . THR A 1 82 ? -12.916 -11.888 11.198 1.00 88.75 82 THR A O 1
ATOM 689 N N . ILE A 1 83 ? -11.332 -10.327 10.897 1.00 90.62 83 ILE A N 1
ATOM 690 C CA . ILE A 1 83 ? -11.626 -10.084 9.486 1.00 90.62 83 ILE A CA 1
ATOM 691 C C . ILE A 1 83 ? -11.087 -11.248 8.649 1.00 90.62 83 ILE A C 1
ATOM 693 O O . ILE A 1 83 ? -9.913 -11.609 8.745 1.00 90.62 83 ILE A O 1
ATOM 697 N N . ASN A 1 84 ? -11.926 -11.795 7.765 1.00 95.19 84 ASN A N 1
ATOM 698 C CA . ASN A 1 84 ? -11.457 -12.657 6.685 1.00 95.19 84 ASN A CA 1
ATOM 699 C C . ASN A 1 84 ? -10.721 -11.801 5.642 1.00 95.19 84 ASN A C 1
ATOM 701 O O . ASN A 1 84 ? -11.317 -11.296 4.688 1.00 95.19 84 ASN A O 1
ATOM 705 N N . TRP A 1 85 ? -9.424 -11.592 5.865 1.00 95.44 85 TRP A N 1
ATOM 706 C CA . TRP A 1 85 ? -8.600 -10.716 5.035 1.00 95.44 85 TRP A CA 1
ATOM 707 C C . TRP A 1 85 ? -8.533 -11.162 3.579 1.00 95.44 85 TRP A C 1
ATOM 709 O O . TRP A 1 85 ? -8.587 -10.314 2.693 1.00 95.44 85 TRP A O 1
ATOM 719 N N . GLU A 1 86 ? -8.460 -12.468 3.324 1.00 95.94 86 GLU A N 1
ATOM 720 C CA . GLU A 1 86 ? -8.450 -13.008 1.964 1.00 95.94 86 GLU A CA 1
ATOM 721 C C . GLU A 1 86 ? -9.713 -12.577 1.212 1.00 95.94 86 GLU A C 1
ATOM 723 O O . GLU A 1 86 ? -9.643 -11.939 0.159 1.00 95.94 86 GLU A O 1
ATOM 728 N N . GLU A 1 87 ? -10.878 -12.840 1.800 1.00 97.38 87 GLU A N 1
ATOM 729 C CA . GLU A 1 87 ? -12.154 -12.475 1.199 1.00 97.38 87 GLU A CA 1
ATOM 730 C C . GLU A 1 87 ? -12.308 -10.960 1.032 1.00 97.38 87 GLU A C 1
ATOM 732 O O . GLU A 1 87 ? -12.725 -10.498 -0.033 1.00 97.38 87 GLU A O 1
ATOM 737 N N . TYR A 1 88 ? -11.925 -10.179 2.044 1.00 95.94 88 TYR A N 1
ATOM 738 C CA . TYR A 1 88 ? -11.946 -8.721 1.975 1.00 95.94 88 TYR A CA 1
ATOM 739 C C . TYR A 1 88 ? -11.096 -8.197 0.810 1.00 95.94 88 TYR A C 1
ATOM 741 O O . TYR A 1 88 ? -11.567 -7.369 0.023 1.00 95.94 88 TYR A O 1
ATOM 749 N N . PHE A 1 89 ? -9.862 -8.689 0.656 1.00 95.56 89 PHE A N 1
ATOM 750 C CA . PHE A 1 89 ? -8.974 -8.216 -0.401 1.00 95.56 89 PHE A CA 1
ATOM 751 C C . PHE A 1 89 ? -9.511 -8.547 -1.791 1.00 95.56 89 PHE A C 1
ATOM 753 O O . PHE A 1 89 ? -9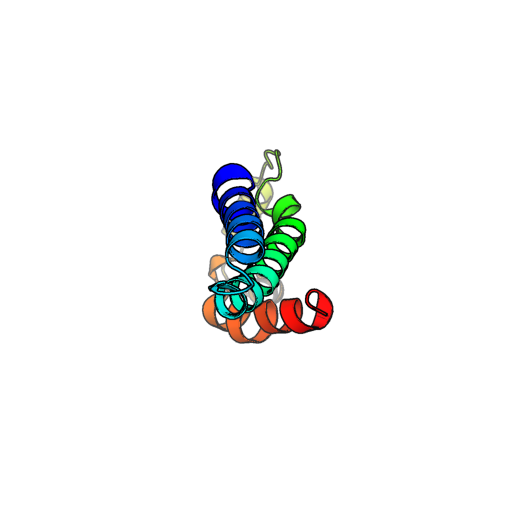.573 -7.658 -2.644 1.00 95.56 89 PHE A O 1
ATOM 760 N N . TYR A 1 90 ? -9.947 -9.789 -2.009 1.00 96.25 90 TYR A N 1
ATOM 761 C CA . TYR A 1 90 ? -10.407 -10.230 -3.324 1.00 96.25 90 TYR A CA 1
ATOM 762 C C . TYR A 1 90 ? -11.780 -9.681 -3.707 1.00 96.25 90 TYR A C 1
ATOM 764 O O . TYR A 1 90 ? -11.989 -9.333 -4.869 1.00 96.25 90 TYR A O 1
ATOM 772 N N . ARG A 1 91 ? -12.725 -9.593 -2.763 1.00 97.19 91 ARG A N 1
ATOM 773 C CA . ARG A 1 91 ? -14.105 -9.188 -3.071 1.00 97.19 91 ARG A CA 1
ATOM 774 C C . ARG A 1 91 ? -14.338 -7.687 -2.973 1.00 97.19 91 ARG A C 1
ATOM 776 O O . ARG A 1 91 ? -15.228 -7.181 -3.651 1.00 97.19 91 ARG A O 1
ATOM 783 N N . ILE A 1 92 ? -13.582 -6.985 -2.130 1.00 95.75 92 ILE A N 1
ATOM 784 C CA . ILE A 1 92 ? -13.862 -5.585 -1.787 1.00 95.75 92 ILE A CA 1
ATOM 785 C C . ILE A 1 92 ? -12.683 -4.690 -2.161 1.00 95.75 92 ILE A C 1
ATOM 787 O O . ILE A 1 92 ? -12.836 -3.788 -2.986 1.00 95.75 92 ILE A O 1
ATOM 791 N N . HIS A 1 93 ? -11.504 -4.932 -1.587 1.00 93.81 93 HIS A N 1
ATOM 792 C CA . HIS A 1 93 ? -10.397 -3.980 -1.662 1.00 93.81 93 HIS A CA 1
ATOM 793 C C . HIS A 1 93 ? -9.815 -3.840 -3.074 1.00 93.81 93 HIS A C 1
ATOM 795 O O . HIS A 1 93 ? -9.829 -2.743 -3.628 1.00 93.81 93 HIS A O 1
ATOM 801 N N . ILE A 1 94 ? -9.337 -4.936 -3.679 1.00 92.56 94 ILE A N 1
ATOM 802 C CA . ILE A 1 94 ? -8.708 -4.912 -5.010 1.00 92.56 94 ILE A CA 1
ATOM 803 C C . ILE A 1 94 ? -9.699 -4.410 -6.073 1.00 92.56 94 ILE A C 1
ATOM 805 O O . ILE A 1 94 ? -9.343 -3.480 -6.801 1.00 92.56 94 ILE A O 1
ATOM 809 N N . PRO A 1 95 ? -10.950 -4.916 -6.155 1.00 94.94 95 PRO A N 1
ATOM 810 C CA . PRO A 1 95 ? -11.925 -4.383 -7.105 1.00 94.94 95 PRO A CA 1
ATOM 811 C C . PRO A 1 95 ? -12.218 -2.894 -6.893 1.00 94.94 95 PRO A C 1
ATOM 813 O O . PRO A 1 95 ? -12.338 -2.14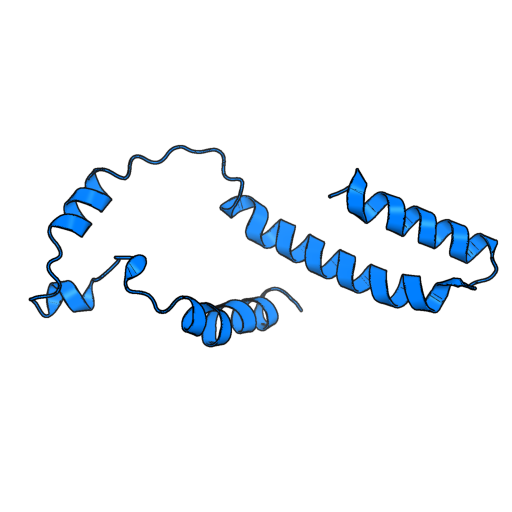9 -7.865 1.00 94.94 95 PRO A O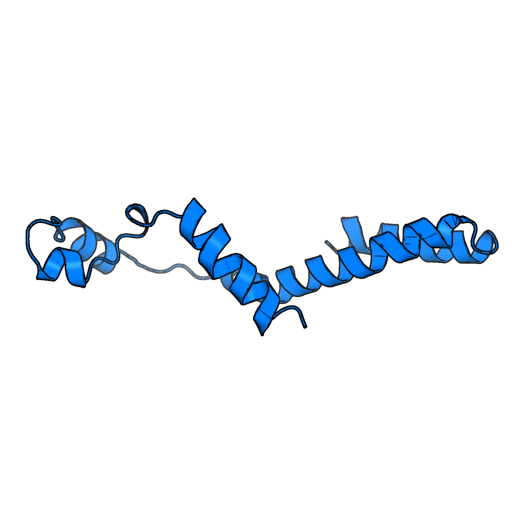 1
ATOM 816 N N . GLY A 1 96 ? -12.312 -2.440 -5.638 1.00 93.75 96 GLY A N 1
ATOM 817 C CA . GLY A 1 96 ? -12.530 -1.031 -5.313 1.00 93.75 96 GLY A CA 1
ATOM 818 C C . GLY A 1 96 ? -11.376 -0.145 -5.780 1.00 93.75 96 GLY A C 1
ATOM 819 O O . GLY A 1 96 ? -11.597 0.855 -6.461 1.00 93.75 96 GLY A O 1
ATOM 820 N N . VAL A 1 97 ? -10.140 -0.541 -5.482 1.00 91.56 97 VAL A N 1
ATOM 821 C CA . VAL A 1 97 ? -8.930 0.169 -5.918 1.00 91.56 97 VAL A CA 1
ATOM 822 C C . VAL A 1 97 ? -8.884 0.252 -7.439 1.00 91.56 97 VAL A C 1
ATOM 824 O O . VAL A 1 97 ? -8.748 1.345 -7.985 1.00 91.56 97 VAL A O 1
ATOM 827 N N . LEU A 1 98 ? -9.098 -0.867 -8.134 1.00 89.44 98 LEU A N 1
ATOM 828 C CA . LEU A 1 98 ? -9.107 -0.881 -9.595 1.00 89.44 98 LEU A CA 1
ATOM 829 C C . LEU A 1 98 ? -10.198 0.031 -10.172 1.00 89.44 98 LEU A C 1
ATOM 831 O O . LEU A 1 98 ? -9.938 0.787 -11.099 1.00 89.44 98 LEU A O 1
ATOM 835 N N . LYS A 1 99 ? -11.406 0.017 -9.599 1.00 91.69 99 LYS A N 1
ATOM 836 C CA . LYS A 1 99 ? -12.544 0.804 -10.096 1.00 91.69 99 LYS A CA 1
ATOM 837 C C . LYS A 1 99 ? -12.394 2.310 -9.873 1.00 91.69 99 LYS A C 1
ATOM 839 O O . LYS A 1 99 ? -12.819 3.100 -10.717 1.00 91.69 99 LYS A O 1
ATOM 844 N N . TYR A 1 100 ? -11.881 2.715 -8.714 1.00 90.38 100 TYR A N 1
ATOM 845 C CA . TYR A 1 100 ? -11.911 4.118 -8.288 1.00 90.38 100 TYR A CA 1
ATOM 846 C C . TYR A 1 100 ? -10.563 4.819 -8.405 1.00 90.38 100 TYR A C 1
ATOM 848 O O . TYR A 1 100 ? -10.541 6.031 -8.614 1.00 90.38 100 TYR A O 1
ATOM 856 N N . LEU A 1 101 ? -9.462 4.078 -8.287 1.00 85.12 101 LEU A N 1
ATOM 857 C CA . LEU A 1 101 ? -8.112 4.633 -8.279 1.00 85.12 101 LEU A CA 1
ATOM 858 C C . LEU A 1 101 ? -7.360 4.336 -9.577 1.00 85.12 101 LEU A C 1
ATOM 860 O O . LEU A 1 101 ? -6.551 5.162 -9.981 1.00 85.12 101 LEU A O 1
ATOM 864 N N . CYS A 1 102 ? -7.636 3.222 -10.258 1.00 77.44 102 CYS A N 1
ATOM 865 C CA . CYS A 1 102 ? -6.951 2.832 -11.496 1.00 77.44 102 CYS A CA 1
ATOM 866 C C . CYS A 1 102 ? -7.842 3.033 -12.733 1.00 77.44 102 CYS A C 1
ATOM 868 O O . CYS A 1 102 ? -8.237 2.065 -13.381 1.00 77.44 102 CYS A O 1
ATOM 870 N N . LYS A 1 103 ? -8.171 4.293 -13.037 1.00 63.66 103 LYS A N 1
ATOM 871 C CA . LYS A 1 103 ? -8.829 4.668 -14.299 1.00 63.66 103 LYS A CA 1
ATOM 872 C C . LYS A 1 103 ? -7.846 4.763 -15.459 1.00 63.66 103 LYS A C 1
ATOM 874 O O . LYS A 1 103 ? -6.713 5.238 -15.224 1.00 63.66 103 LYS A O 1
#

Organism: NCBI:txid38414

Foldseek 3Di:
DCVPQVVVLVVLVVVCVVVVNPCVVVSVVRVVVVVVVVLVCVVCVCVVVPPDDDDCVVVVVVQVPLPVPDPVSVVPPPPPVPDPVVCCCPPPNVVVCCVPRVD

Mean predicted aligned error: 6.19 Å

Solvent-accessible surface area (backbone atoms only — not comparable to full-atom values): 6258 Å² total; per-residue (Å²): 100,60,80,77,52,48,48,58,53,51,51,51,50,53,53,15,62,77,52,79,46,78,43,44,70,59,50,66,58,47,53,60,53,51,52,51,53,50,52,52,44,65,70,44,40,68,73,78,66,54,92,74,87,79,89,51,66,68,58,52,54,51,56,72,67,51,75,64,79,47,73,64,37,56,74,65,62,78,61,74,86,76,55,63,58,69,59,44,40,69,72,47,49,53,56,46,43,46,68,74,72,59,120

Secondary structure (DSSP, 8-state):
-IIIIIHHHHHHHHHHHHTTTTTHHHHHHHHHHHHHHHHHHHHHHHHHS-------HHHHHHHHH--S-SHHHHHT---GGGS-HHHHIIIIIHHHHHHHT--

Sequence (103 aa):
MLLTYKLPLEILHLVNLLLCGLFSRLYNDMNPKYKFVMHLVDVYGPFAFFRACYDDMNLERLRSKMTMKTAEDQMFNFDPRTINWEEYFYRIHIPGVLKYLCK

pLDDT: mean 90.09, std 5.34, range [63.66, 97.38]